Protein AF-A0AAN7MRK8-F1 (afdb_monomer)

Foldseek 3Di:
DPVVVVVVVVVVVVCVVVVHDADDDDDPVVVLQLAAFLVLLLVLCVVVVDDPVVSVVSSVQQWDDWDWDADPNDIDDTHTRRGGHDPLDPCSVVSSCSSCVVVCVVCVVPPYPDDPPPDDDD

Secondary structure (DSSP, 8-state):
-HHHHHHHHHHHHHHHHTT---------HHHHHHT-BHHHHHHHHHHTT--HHHHHHHHHHH---EE--EETTEEPPPEE--B-PPTT-SHHHHHHHHHHTTHHHHHTTS------------

pLDDT: mean 71.24, std 16.87, range [32.19, 92.19]

Organism: Mycteria americana (NCBI:txid33587)

Solvent-accessible surface area (backbone atoms only — not comparable to full-atom values): 7671 Å² total; per-residue (Å²): 126,70,62,65,57,47,55,49,52,55,51,52,51,52,42,50,74,72,70,44,85,78,67,85,85,85,71,62,58,76,61,54,40,50,62,40,41,50,67,63,43,52,52,50,44,46,74,73,67,54,52,73,66,59,52,50,51,53,49,61,70,57,49,93,49,66,46,63,57,72,56,98,88,44,72,53,70,81,38,77,50,64,41,27,52,66,83,91,44,86,58,36,63,58,54,47,50,63,58,53,63,62,53,53,82,78,32,79,89,50,84,59,77,83,71,84,78,85,77,77,90,124

Mean predicted aligned error: 13.08 Å

St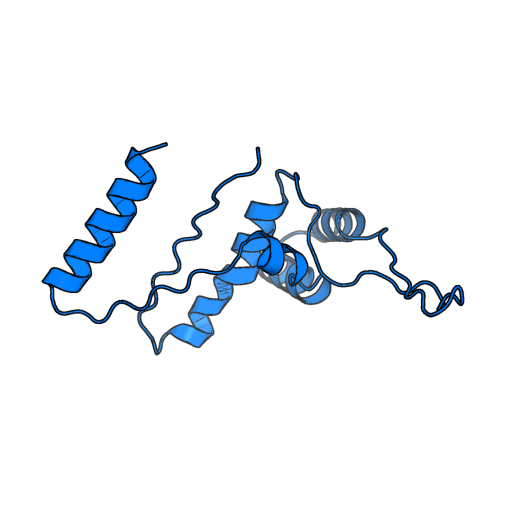ructure (mmCIF, N/CA/C/O backbone):
data_AF-A0AAN7MRK8-F1
#
_entry.id   AF-A0AAN7MRK8-F1
#
loop_
_atom_site.group_PDB
_atom_site.id
_atom_site.type_symbol
_atom_site.label_atom_id
_atom_site.label_alt_id
_atom_site.label_comp_id
_atom_site.label_asym_id
_atom_site.label_entity_id
_atom_site.label_seq_id
_atom_site.pdbx_PDB_ins_code
_atom_site.Cartn_x
_atom_site.Cartn_y
_atom_site.Cartn_z
_atom_site.occupancy
_atom_site.B_iso_or_equiv
_atom_site.auth_seq_id
_atom_site.auth_comp_id
_atom_site.auth_asym_id
_atom_site.auth_atom_id
_atom_site.pdbx_PDB_model_num
ATOM 1 N N . MET A 1 1 ? -18.374 17.668 0.811 1.00 40.44 1 MET A N 1
ATOM 2 C CA . MET A 1 1 ? -17.092 18.154 1.364 1.00 40.44 1 MET A CA 1
ATOM 3 C C . MET A 1 1 ? -17.186 18.590 2.830 1.00 40.44 1 MET A C 1
ATOM 5 O O . MET A 1 1 ? -16.339 18.136 3.575 1.00 40.44 1 MET A O 1
ATOM 9 N N . SER A 1 2 ? -18.179 19.366 3.301 1.00 43.22 2 SER A N 1
ATOM 10 C CA . SER A 1 2 ? -18.235 19.781 4.731 1.00 43.22 2 SER A CA 1
ATOM 11 C C . SER A 1 2 ? -18.902 18.792 5.704 1.00 43.22 2 SER A C 1
ATOM 13 O O . SER A 1 2 ? -18.690 18.877 6.909 1.00 43.22 2 SER A O 1
ATOM 15 N N . LEU A 1 3 ? -19.720 17.856 5.210 1.00 46.19 3 LEU A N 1
ATOM 16 C CA . LEU A 1 3 ? -20.524 16.981 6.076 1.00 46.19 3 LEU A CA 1
ATOM 17 C C . LEU A 1 3 ? -19.727 15.815 6.687 1.00 46.19 3 LEU A C 1
ATOM 19 O O . LEU A 1 3 ? -20.009 15.417 7.813 1.00 46.19 3 LEU A O 1
ATOM 23 N N . SER A 1 4 ? -18.725 15.276 5.983 1.00 51.53 4 SER A N 1
ATOM 24 C CA . SER A 1 4 ? -17.913 14.156 6.486 1.00 51.53 4 SER A CA 1
ATOM 25 C C . SER A 1 4 ? -16.973 14.594 7.608 1.00 51.53 4 SER A C 1
ATOM 27 O O . SER A 1 4 ? -16.895 13.915 8.630 1.00 51.53 4 SER A O 1
ATOM 29 N N . THR A 1 5 ? -16.334 15.757 7.460 1.00 52.06 5 THR A N 1
ATOM 30 C CA . THR A 1 5 ? -15.521 16.379 8.511 1.00 52.06 5 THR A CA 1
ATOM 31 C C . THR A 1 5 ? -16.381 16.759 9.709 1.00 52.06 5 THR A C 1
ATOM 33 O O . THR A 1 5 ? -16.033 16.368 10.817 1.00 52.06 5 THR A O 1
ATOM 36 N N . SER A 1 6 ? -17.542 17.399 9.504 1.00 58.00 6 SER A N 1
ATOM 37 C CA . SER A 1 6 ? -18.485 17.693 10.598 1.00 58.00 6 SER A CA 1
ATOM 38 C C . SER A 1 6 ? -18.862 16.431 11.370 1.00 58.00 6 SER A C 1
ATOM 40 O O . SER A 1 6 ? -18.723 16.410 12.582 1.00 58.00 6 SER A O 1
ATOM 42 N N . SER A 1 7 ? -19.225 15.341 10.681 1.00 64.69 7 SER A N 1
ATOM 43 C CA . SER A 1 7 ? -19.617 14.094 11.356 1.00 6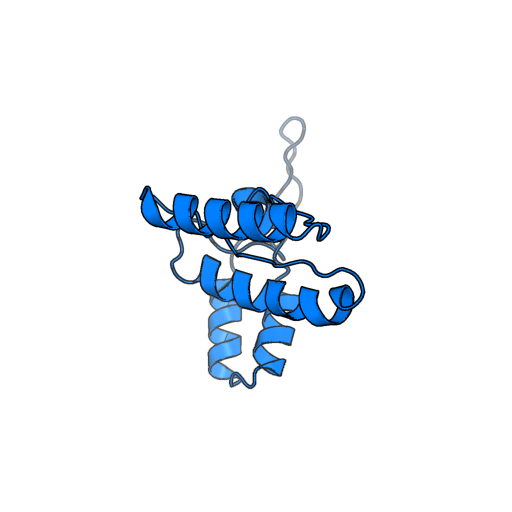4.69 7 SER A CA 1
ATOM 44 C C . SER A 1 7 ? -18.489 13.455 12.174 1.00 64.69 7 SER A C 1
ATOM 46 O O . SER A 1 7 ? -18.747 12.825 13.200 1.00 64.69 7 SER A O 1
ATOM 48 N N . PHE A 1 8 ? -17.237 13.614 11.729 1.00 67.06 8 PHE A N 1
ATOM 49 C CA . PHE A 1 8 ? -16.068 13.148 12.465 1.00 67.06 8 PHE A CA 1
ATOM 50 C C . PHE A 1 8 ? -15.854 13.992 13.723 1.00 67.06 8 PHE A C 1
ATOM 52 O O . PHE A 1 8 ? -15.745 13.430 14.811 1.00 67.06 8 PHE A O 1
ATOM 59 N N . TYR A 1 9 ? -15.874 15.323 13.591 1.00 68.06 9 TYR A N 1
ATOM 60 C CA . TYR A 1 9 ? -15.760 16.233 14.730 1.00 68.06 9 TYR A CA 1
ATOM 61 C C . TYR A 1 9 ? -16.902 16.035 15.727 1.00 68.06 9 TYR A C 1
ATOM 63 O O . TYR A 1 9 ? -16.627 15.880 16.907 1.00 68.06 9 TYR A O 1
ATOM 71 N N . ASP A 1 10 ? -18.148 15.902 15.270 1.00 74.31 10 ASP A N 1
ATOM 72 C CA . ASP A 1 10 ? -19.310 15.643 16.127 1.00 74.31 10 ASP A CA 1
ATOM 73 C C . ASP A 1 10 ? -19.144 14.346 16.936 1.00 74.31 10 ASP A C 1
ATOM 75 O O . ASP A 1 10 ? -19.526 14.265 18.105 1.00 74.31 10 ASP A O 1
ATOM 79 N N . LYS A 1 11 ? -18.547 13.313 16.330 1.00 67.88 11 LYS A N 1
ATOM 80 C CA . LYS A 1 11 ? -18.298 12.031 16.996 1.00 67.88 11 LYS A CA 1
ATOM 81 C C . LYS A 1 11 ? -17.152 12.114 18.005 1.00 67.88 11 LYS A C 1
ATOM 83 O O . LYS A 1 11 ? -17.278 11.559 19.093 1.00 67.88 11 LYS A O 1
ATOM 88 N N . VAL A 1 12 ? -16.070 12.818 17.668 1.00 68.62 12 VAL A N 1
ATOM 89 C CA . VAL A 1 12 ? -14.950 13.078 18.587 1.00 68.62 12 VAL A CA 1
ATOM 90 C C . VAL A 1 12 ? -15.418 13.929 19.768 1.00 68.62 12 VAL A C 1
ATOM 92 O O . VAL A 1 12 ? -15.178 13.552 20.911 1.00 68.62 12 VAL A O 1
ATOM 95 N N . THR A 1 13 ? -16.155 15.012 19.513 1.00 76.81 13 THR A N 1
ATOM 96 C CA . THR A 1 13 ? -16.720 15.891 20.544 1.00 76.81 13 THR A CA 1
ATOM 97 C C . THR A 1 13 ? -17.626 15.118 21.494 1.00 76.81 13 THR A C 1
ATOM 99 O O . THR A 1 13 ? -17.443 15.218 22.698 1.00 76.81 13 THR A O 1
ATOM 102 N N . ARG A 1 14 ? -18.507 14.244 20.987 1.00 76.00 14 ARG A N 1
ATOM 103 C CA . ARG A 1 14 ? -19.341 13.390 21.852 1.00 76.00 14 ARG A CA 1
ATOM 104 C C . ARG A 1 14 ? -18.537 12.458 22.759 1.00 76.00 14 ARG A C 1
ATOM 106 O O . ARG A 1 14 ? -18.925 12.251 23.902 1.00 76.00 14 ARG A O 1
ATOM 113 N N . LEU A 1 15 ? -17.446 11.872 22.267 1.00 71.56 15 LEU A N 1
ATOM 114 C CA . LEU A 1 15 ? -16.604 10.983 23.077 1.00 71.56 15 LEU A CA 1
ATOM 115 C C . LEU A 1 15 ? -15.833 11.756 24.158 1.00 71.56 15 LEU A C 1
ATOM 117 O O . LEU A 1 15 ? -15.707 11.268 25.281 1.00 71.56 15 LEU A O 1
ATOM 121 N N . VAL A 1 16 ? -15.382 12.970 23.835 1.00 74.06 16 VAL A N 1
ATOM 122 C CA . VAL A 1 16 ? -14.759 13.895 24.793 1.00 74.06 16 VAL A CA 1
ATOM 123 C C . VAL A 1 16 ? -15.771 14.356 25.848 1.00 74.06 16 VAL A C 1
ATOM 125 O O . VAL A 1 16 ? -15.451 14.345 27.035 1.00 74.06 16 VAL A O 1
ATOM 128 N N . ASP A 1 17 ? -17.001 14.685 25.443 1.00 79.81 17 ASP A N 1
ATOM 129 C CA . ASP A 1 17 ? -18.092 15.083 26.345 1.00 79.81 17 ASP A CA 1
ATOM 130 C C . ASP A 1 17 ? -18.496 13.949 27.305 1.00 79.81 17 ASP A C 1
ATOM 132 O O . ASP A 1 17 ? -18.885 14.197 28.446 1.00 79.81 17 ASP A O 1
ATOM 136 N N . GLU A 1 18 ? -18.359 12.690 26.878 1.00 81.38 18 GLU A N 1
ATOM 137 C CA . GLU A 1 18 ? -18.545 11.498 27.719 1.00 81.38 18 GLU A CA 1
ATOM 138 C C . GLU A 1 18 ? -17.362 11.233 28.679 1.00 81.38 18 GLU A C 1
ATOM 140 O O . GLU A 1 18 ? -17.377 10.247 29.419 1.00 81.38 18 GLU A O 1
ATOM 145 N N . GLY A 1 19 ? -16.332 12.088 28.682 1.00 71.94 19 GLY A N 1
ATOM 146 C CA . GLY A 1 19 ? -15.146 11.954 29.532 1.00 71.94 19 GLY A CA 1
ATOM 147 C C . GLY A 1 19 ? -14.217 10.806 29.129 1.00 71.94 19 GLY A C 1
ATOM 148 O O . GLY A 1 19 ? -13.375 10.389 29.927 1.00 71.94 19 GLY A O 1
ATOM 149 N N . LYS A 1 20 ? -14.365 10.265 27.913 1.00 69.62 20 LYS A N 1
ATOM 150 C CA . LYS A 1 20 ? -13.497 9.204 27.391 1.00 69.62 20 LYS A CA 1
ATOM 151 C C . LYS A 1 20 ? -12.242 9.822 26.783 1.00 69.62 20 LYS A C 1
ATOM 153 O O . LYS A 1 20 ? -12.313 10.820 26.069 1.00 69.62 20 LYS A O 1
ATOM 158 N N . ALA A 1 21 ? -11.089 9.212 27.047 1.00 62.38 21 ALA A N 1
ATOM 159 C CA . ALA A 1 21 ? -9.851 9.589 26.377 1.00 62.38 21 ALA A CA 1
ATOM 160 C C . ALA A 1 21 ? -9.961 9.248 24.883 1.00 62.38 21 ALA A C 1
ATOM 162 O O . ALA A 1 21 ? -10.307 8.121 24.529 1.00 62.38 21 ALA A O 1
ATOM 163 N N . VAL A 1 22 ? -9.694 10.232 24.025 1.00 59.06 22 VAL A N 1
ATOM 164 C CA . VAL A 1 22 ? -9.678 10.069 22.569 1.00 59.06 22 VAL A CA 1
ATOM 165 C C . VAL A 1 22 ? -8.292 10.443 22.071 1.00 59.06 22 VAL A C 1
ATOM 167 O O . VAL A 1 22 ? -7.918 11.613 22.114 1.00 59.06 22 VAL A O 1
ATOM 170 N N . ASP A 1 23 ? -7.558 9.459 21.564 1.00 53.09 23 ASP A N 1
ATOM 171 C CA . ASP A 1 23 ? -6.300 9.682 20.860 1.00 53.09 23 ASP A CA 1
ATOM 172 C C . ASP A 1 23 ? -6.564 9.718 19.352 1.00 53.09 23 ASP A C 1
ATOM 174 O O . ASP A 1 23 ? -7.082 8.766 18.765 1.00 53.09 23 ASP A O 1
ATOM 178 N N . VAL A 1 24 ? -6.224 10.841 18.715 1.00 57.62 24 VAL A N 1
ATOM 179 C CA . VAL A 1 24 ? -6.352 11.022 17.264 1.00 57.62 24 VAL A CA 1
ATOM 180 C C . VAL A 1 24 ? -4.962 11.004 16.647 1.00 57.62 24 VAL A C 1
ATOM 182 O O . VAL A 1 24 ? -4.161 11.911 16.868 1.00 57.62 24 VAL A O 1
ATOM 185 N N . VAL A 1 25 ? -4.678 9.988 15.833 1.00 56.53 25 VAL A N 1
ATOM 186 C CA . VAL A 1 25 ? -3.428 9.903 15.070 1.00 56.53 25 VAL A CA 1
ATOM 187 C C . VAL A 1 25 ? -3.671 10.435 13.661 1.00 56.53 25 VAL A C 1
ATOM 189 O O . VAL A 1 25 ? -4.341 9.794 12.853 1.00 56.53 25 VAL A O 1
ATOM 192 N N . TYR A 1 26 ? -3.117 11.610 13.355 1.00 55.34 26 TYR A N 1
ATOM 193 C CA . TYR A 1 26 ? -3.124 12.160 11.999 1.00 55.34 26 TYR A CA 1
ATOM 194 C C . TYR A 1 26 ? -1.855 11.714 11.266 1.00 55.34 26 TYR A C 1
ATOM 196 O O . TYR A 1 26 ? -0.769 12.247 11.500 1.00 55.34 26 TYR A O 1
ATOM 204 N N . LEU A 1 27 ? -1.975 10.707 10.400 1.00 60.28 27 LEU A N 1
ATOM 205 C CA . LEU A 1 27 ? -0.886 10.306 9.513 1.00 60.28 27 LEU A CA 1
ATOM 206 C C . LEU A 1 27 ? -0.945 11.150 8.242 1.00 60.28 27 LEU A C 1
ATOM 208 O O . LEU A 1 27 ? -1.988 11.258 7.602 1.00 60.28 27 LEU A O 1
ATOM 212 N N . ASP A 1 28 ? 0.191 11.729 7.862 1.00 65.12 28 ASP A N 1
ATOM 213 C CA . ASP A 1 28 ? 0.370 12.318 6.536 1.00 65.12 28 ASP A CA 1
ATOM 214 C C . ASP A 1 28 ? 0.213 11.198 5.495 1.00 65.12 28 ASP A C 1
ATOM 216 O O . ASP A 1 28 ? 1.125 10.391 5.294 1.00 65.12 28 ASP A O 1
ATOM 220 N N . PHE A 1 29 ? -0.977 11.104 4.892 1.00 62.50 29 PHE A N 1
ATOM 221 C CA . PHE A 1 29 ? -1.357 10.013 3.994 1.00 62.50 29 PHE A CA 1
ATOM 222 C C . PHE A 1 29 ? -0.373 9.842 2.843 1.00 62.50 29 PHE A C 1
ATOM 224 O O . PHE A 1 29 ? -0.052 8.708 2.497 1.00 62.50 29 PHE A O 1
ATOM 231 N N . SER A 1 30 ? 0.170 10.938 2.305 1.00 62.78 30 SER A N 1
ATOM 232 C CA . SER A 1 30 ? 1.159 10.878 1.224 1.00 62.78 30 SER A CA 1
ATOM 233 C C . SER A 1 30 ? 2.386 10.073 1.646 1.00 62.78 30 SER A C 1
ATOM 235 O O . SER A 1 30 ? 2.818 9.179 0.925 1.00 62.78 30 SER A O 1
ATOM 237 N N . LYS A 1 31 ? 2.887 10.313 2.863 1.00 67.75 31 LYS A N 1
ATOM 238 C CA . LYS A 1 31 ? 4.018 9.564 3.428 1.00 67.75 31 LYS A CA 1
ATOM 239 C C . LYS A 1 31 ? 3.626 8.160 3.876 1.00 67.75 31 LYS A C 1
ATOM 241 O O . LYS A 1 31 ? 4.432 7.241 3.774 1.00 67.75 31 LYS A O 1
ATOM 246 N N . ALA A 1 32 ? 2.403 7.976 4.365 1.00 70.31 32 ALA A N 1
ATOM 247 C CA . ALA A 1 32 ? 1.912 6.670 4.792 1.00 70.31 32 ALA A CA 1
ATOM 248 C C . ALA A 1 32 ? 1.765 5.704 3.605 1.00 70.31 32 ALA A C 1
ATOM 250 O O . ALA A 1 32 ? 2.115 4.529 3.720 1.00 70.31 32 ALA A O 1
ATOM 251 N N . PHE A 1 33 ? 1.326 6.204 2.445 1.00 72.75 33 PHE A N 1
ATOM 252 C CA . PHE A 1 33 ? 1.250 5.416 1.219 1.00 72.75 33 PHE A CA 1
ATOM 253 C C . PHE A 1 33 ? 2.620 4.944 0.743 1.00 72.75 33 PHE A C 1
ATOM 255 O O . PHE A 1 33 ? 2.686 3.820 0.254 1.00 72.75 33 PHE A O 1
ATOM 262 N N . ASP A 1 34 ? 3.686 5.731 0.933 1.00 77.00 34 ASP A N 1
ATOM 263 C CA . ASP A 1 34 ? 5.071 5.386 0.566 1.00 77.00 34 ASP A CA 1
ATOM 264 C C . ASP A 1 34 ? 5.689 4.302 1.477 1.00 77.00 34 ASP A C 1
ATOM 266 O O . ASP A 1 34 ? 6.625 3.595 1.085 1.00 77.00 34 ASP A O 1
ATOM 270 N N . MET A 1 35 ? 5.140 4.125 2.683 1.00 78.25 35 MET A N 1
ATOM 271 C CA . MET A 1 35 ? 5.625 3.175 3.692 1.00 78.25 35 MET A CA 1
ATOM 272 C C . MET A 1 35 ? 5.017 1.770 3.584 1.00 78.25 35 MET A C 1
ATOM 274 O O . MET A 1 35 ? 5.456 0.858 4.286 1.00 78.25 35 MET A O 1
ATOM 278 N N . VAL A 1 36 ? 4.031 1.555 2.708 1.00 83.19 36 VAL A N 1
ATOM 279 C CA . VAL A 1 36 ? 3.358 0.254 2.566 1.00 83.19 36 VAL A CA 1
ATOM 280 C C . VAL A 1 36 ? 4.327 -0.792 2.011 1.00 83.19 36 VAL A C 1
ATOM 282 O O . VAL A 1 36 ? 4.619 -0.792 0.819 1.00 83.19 36 VAL A O 1
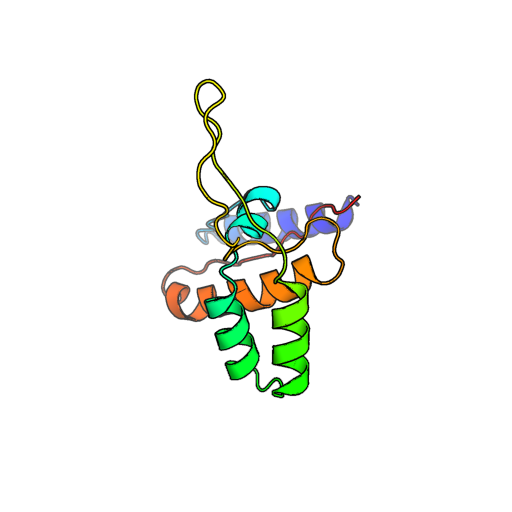ATOM 285 N N . SER A 1 37 ? 4.827 -1.697 2.852 1.00 86.19 37 SER A N 1
ATOM 286 C CA . SER A 1 37 ? 5.693 -2.799 2.408 1.00 86.19 37 SER A CA 1
ATOM 287 C C . SER A 1 37 ? 4.928 -3.772 1.509 1.00 86.19 37 SER A C 1
ATOM 289 O O . SER A 1 37 ? 3.865 -4.273 1.889 1.00 86.19 37 SER A O 1
ATOM 291 N N . HIS A 1 38 ? 5.478 -4.077 0.329 1.00 89.25 38 HIS A N 1
ATOM 292 C CA . HIS A 1 38 ? 4.817 -4.959 -0.638 1.00 89.25 38 HIS A CA 1
ATOM 293 C C . HIS A 1 38 ? 4.688 -6.394 -0.126 1.00 89.25 38 HIS A C 1
ATOM 295 O O . HIS A 1 38 ? 3.663 -7.027 -0.364 1.00 89.25 38 HIS A O 1
ATOM 301 N N . SER A 1 39 ? 5.688 -6.908 0.597 1.00 86.56 39 SER A N 1
ATOM 302 C CA . SER A 1 39 ? 5.644 -8.273 1.137 1.00 86.56 39 SER A CA 1
ATOM 303 C C . SER A 1 39 ? 4.549 -8.423 2.191 1.00 86.56 39 SER A C 1
ATOM 305 O O . SER A 1 39 ? 3.710 -9.310 2.075 1.00 86.56 39 SER A O 1
ATOM 307 N N . ILE A 1 40 ? 4.494 -7.494 3.150 1.00 86.44 40 ILE A N 1
ATOM 308 C CA . ILE A 1 40 ? 3.498 -7.488 4.232 1.00 86.44 40 ILE A CA 1
ATOM 309 C C . ILE A 1 40 ? 2.083 -7.329 3.664 1.00 86.44 40 ILE A C 1
ATOM 311 O O . ILE A 1 40 ? 1.150 -7.994 4.109 1.00 86.44 40 ILE A O 1
ATOM 315 N N . LEU A 1 41 ? 1.908 -6.463 2.660 1.00 86.75 41 LEU A N 1
ATOM 316 C CA . LEU A 1 41 ? 0.620 -6.290 1.992 1.00 86.75 41 LEU A CA 1
ATOM 317 C C . LEU A 1 41 ? 0.166 -7.581 1.292 1.00 86.75 41 LEU A C 1
ATOM 319 O O . LEU A 1 41 ? -0.988 -7.976 1.439 1.00 86.75 41 LEU A O 1
ATOM 323 N N . LEU A 1 42 ? 1.056 -8.259 0.562 1.00 89.06 42 LEU A N 1
ATOM 324 C CA . LEU A 1 42 ? 0.731 -9.519 -0.116 1.00 89.06 42 LEU A CA 1
ATOM 325 C C . LEU A 1 42 ? 0.420 -10.651 0.872 1.00 89.06 42 LEU A C 1
ATOM 327 O O . LEU A 1 42 ? -0.511 -11.417 0.632 1.00 89.06 42 LEU A O 1
ATOM 331 N N . GLU A 1 43 ? 1.146 -10.735 1.988 1.00 89.19 43 GLU A N 1
ATOM 332 C CA . GLU A 1 43 ? 0.866 -11.690 3.069 1.00 89.19 43 GLU A CA 1
ATOM 333 C C . GLU A 1 43 ? -0.519 -11.455 3.683 1.00 89.19 43 GLU A C 1
ATOM 335 O O . GLU A 1 43 ? -1.298 -12.396 3.832 1.00 89.19 43 GLU A O 1
ATOM 340 N N . LYS A 1 44 ? -0.872 -10.194 3.960 1.00 84.88 44 LYS A N 1
ATOM 341 C CA . LYS A 1 44 ? -2.204 -9.822 4.462 1.00 84.88 44 LYS A CA 1
ATOM 342 C C . LYS A 1 44 ? -3.309 -10.170 3.473 1.00 84.88 44 LYS A C 1
ATOM 344 O O . LYS A 1 44 ? -4.328 -10.733 3.859 1.00 84.88 44 LYS A O 1
ATOM 349 N N . LEU A 1 45 ? -3.114 -9.872 2.192 1.00 86.69 45 LEU A N 1
ATOM 350 C CA . LEU A 1 45 ? -4.079 -10.223 1.151 1.00 86.69 45 LEU A CA 1
ATOM 351 C C . LEU A 1 45 ? -4.273 -11.743 1.053 1.00 86.69 45 LEU A C 1
ATOM 353 O O . LEU A 1 45 ? -5.403 -12.210 0.923 1.00 86.69 45 LEU A O 1
ATOM 357 N N . ALA A 1 46 ? -3.197 -12.523 1.174 1.00 88.12 46 ALA A N 1
ATOM 358 C CA . ALA A 1 46 ? -3.291 -13.979 1.208 1.00 88.12 46 ALA A CA 1
ATOM 359 C C . ALA A 1 46 ? -4.059 -14.469 2.448 1.00 88.12 46 ALA A C 1
ATOM 361 O O . ALA A 1 46 ? -4.907 -15.352 2.330 1.00 88.12 46 ALA A O 1
ATOM 362 N N . ALA A 1 47 ? -3.827 -13.859 3.616 1.00 86.25 47 ALA A N 1
ATOM 363 C CA . ALA A 1 47 ? -4.554 -14.165 4.850 1.00 86.25 47 ALA A CA 1
ATOM 364 C C . ALA A 1 47 ? -6.058 -13.838 4.758 1.00 86.25 47 ALA A C 1
ATOM 366 O O . ALA A 1 47 ? -6.876 -14.541 5.346 1.00 86.25 47 ALA A O 1
ATOM 367 N N . HIS A 1 48 ? -6.439 -12.836 3.960 1.00 82.69 48 HIS A N 1
ATOM 368 C CA . HIS A 1 48 ? -7.838 -12.526 3.639 1.00 82.69 48 HIS A CA 1
ATOM 369 C C . HIS A 1 48 ? -8.472 -13.473 2.602 1.00 82.69 48 HIS A C 1
ATOM 371 O O . HIS A 1 48 ? -9.621 -13.270 2.210 1.00 82.69 48 HIS A O 1
ATOM 377 N N . GLY A 1 49 ? -7.759 -14.514 2.161 1.00 85.31 49 GLY A N 1
ATOM 378 C CA . GLY A 1 49 ? -8.295 -15.548 1.276 1.00 85.31 49 GLY A CA 1
ATOM 379 C C . GLY A 1 49 ? -8.279 -15.186 -0.208 1.00 85.31 49 GLY A C 1
ATOM 380 O O . GLY A 1 49 ? -8.989 -15.822 -0.98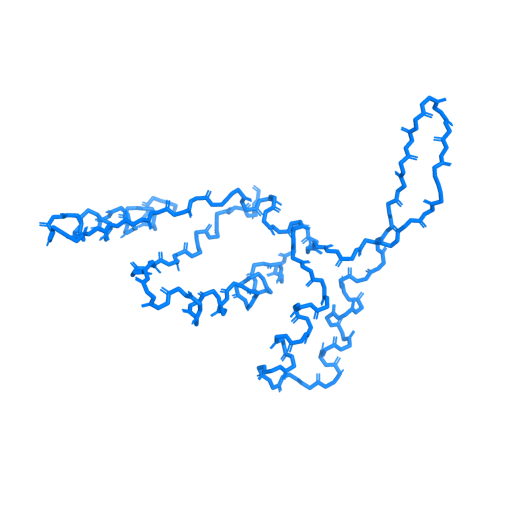8 1.00 85.31 49 GLY A O 1
ATOM 381 N N . LEU A 1 50 ? -7.491 -14.184 -0.620 1.00 87.25 50 LEU A N 1
ATOM 382 C CA . LEU A 1 50 ? -7.323 -13.882 -2.041 1.00 87.25 50 LEU A CA 1
ATOM 383 C C . LEU A 1 50 ? -6.590 -15.027 -2.750 1.00 87.25 50 LEU A C 1
ATOM 385 O O . LEU A 1 50 ? -5.604 -15.574 -2.253 1.00 87.25 50 LEU A O 1
ATOM 389 N N . ASP A 1 51 ? -7.060 -15.365 -3.948 1.00 92.19 51 ASP A N 1
ATOM 390 C CA . ASP A 1 51 ? -6.474 -16.422 -4.759 1.00 92.19 51 ASP A CA 1
ATOM 391 C C . ASP A 1 51 ? -5.101 -16.022 -5.338 1.00 92.19 51 ASP A C 1
ATOM 393 O O . ASP A 1 51 ? -4.744 -14.846 -5.469 1.00 92.19 51 ASP A O 1
ATOM 397 N N . GLY A 1 52 ? -4.320 -17.027 -5.740 1.00 90.62 52 GLY A N 1
ATOM 398 C CA . GLY A 1 52 ? -2.962 -16.825 -6.248 1.00 90.62 52 GLY A CA 1
ATOM 399 C C . GLY A 1 52 ? -2.870 -16.000 -7.539 1.00 90.62 52 GLY A C 1
ATOM 400 O O . GLY A 1 52 ? -1.833 -15.373 -7.775 1.00 90.62 52 GLY A O 1
ATOM 401 N N . CYS A 1 53 ? -3.914 -15.969 -8.375 1.00 91.56 53 CYS A N 1
ATOM 402 C CA . CYS A 1 53 ? -3.939 -15.137 -9.578 1.00 91.56 53 CYS A CA 1
ATOM 403 C C . CYS A 1 53 ? -4.119 -13.665 -9.204 1.00 91.56 53 CYS A C 1
ATOM 405 O O . CYS A 1 53 ? -3.360 -12.824 -9.691 1.00 91.56 53 CYS A O 1
ATOM 407 N N . THR A 1 54 ? -5.042 -13.361 -8.289 1.00 88.12 54 THR A N 1
ATOM 408 C CA . THR A 1 54 ? -5.256 -11.997 -7.788 1.00 88.12 54 THR A CA 1
ATOM 409 C C . THR A 1 54 ? -4.027 -11.478 -7.039 1.00 88.12 54 THR A C 1
ATOM 411 O O . THR A 1 54 ? -3.568 -10.368 -7.306 1.00 88.12 54 THR A O 1
ATOM 414 N N . LEU A 1 55 ? -3.403 -12.298 -6.186 1.00 90.31 55 LEU A N 1
ATOM 415 C CA . LEU A 1 55 ? -2.154 -11.932 -5.502 1.00 90.31 55 LEU A CA 1
ATOM 416 C C . LEU A 1 55 ? -1.016 -11.631 -6.482 1.00 90.31 55 LEU A C 1
ATOM 418 O O . LEU A 1 55 ? -0.271 -10.668 -6.303 1.00 90.31 55 LEU A O 1
ATOM 422 N N . ARG A 1 56 ? -0.887 -12.427 -7.549 1.00 91.75 56 ARG A N 1
ATOM 423 C CA . ARG A 1 56 ? 0.115 -12.191 -8.596 1.00 91.75 56 ARG A CA 1
ATOM 424 C C . ARG A 1 56 ? -0.156 -10.905 -9.364 1.00 91.75 56 ARG A C 1
ATOM 426 O O . ARG A 1 56 ? 0.787 -10.189 -9.686 1.00 91.75 56 ARG A O 1
ATOM 433 N N . TRP A 1 57 ? -1.422 -10.612 -9.644 1.00 91.12 57 TRP A N 1
ATOM 434 C CA . TRP A 1 57 ? -1.819 -9.372 -10.299 1.00 91.12 57 TRP A CA 1
ATOM 435 C C . TRP A 1 57 ? -1.466 -8.151 -9.441 1.00 91.12 57 TRP A C 1
ATOM 437 O O . TRP A 1 57 ? -0.815 -7.235 -9.940 1.00 91.12 57 TRP A O 1
ATOM 447 N N . VAL A 1 58 ? -1.783 -8.180 -8.140 1.00 88.25 58 VAL A N 1
ATOM 448 C CA . VAL A 1 58 ? -1.412 -7.109 -7.197 1.00 88.25 58 VAL A CA 1
ATOM 449 C C . VAL A 1 58 ? 0.104 -6.976 -7.086 1.00 88.25 58 VAL A C 1
ATOM 451 O O . VAL A 1 58 ? 0.620 -5.864 -7.138 1.00 88.25 58 VAL A O 1
ATOM 454 N N . LYS A 1 59 ? 0.838 -8.094 -6.997 1.00 89.56 59 LYS A N 1
ATOM 455 C CA . LYS A 1 59 ? 2.305 -8.075 -6.983 1.00 89.56 59 LYS A CA 1
ATOM 456 C C . LYS A 1 59 ? 2.853 -7.367 -8.220 1.00 89.56 59 LYS A C 1
ATOM 458 O O . LYS A 1 59 ? 3.630 -6.437 -8.073 1.00 89.56 59 LYS A O 1
ATOM 463 N N . ASN A 1 60 ? 2.406 -7.757 -9.413 1.00 88.06 60 ASN A N 1
ATOM 464 C CA . ASN A 1 60 ? 2.843 -7.142 -10.668 1.00 88.06 60 ASN A CA 1
ATOM 465 C C . ASN A 1 60 ? 2.472 -5.655 -10.761 1.00 88.06 60 ASN A C 1
ATOM 467 O O . ASN A 1 60 ? 3.185 -4.894 -11.403 1.00 88.06 60 ASN A O 1
ATOM 471 N N . TRP A 1 61 ? 1.361 -5.248 -10.145 1.00 87.06 61 TRP A N 1
ATOM 472 C CA . TRP A 1 61 ? 0.932 -3.852 -10.091 1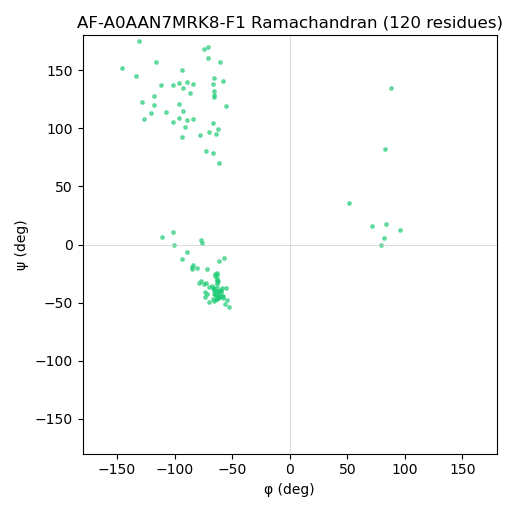.00 87.06 61 TRP A CA 1
ATOM 473 C C . TRP A 1 61 ? 1.793 -2.992 -9.149 1.00 87.06 61 TRP A C 1
ATOM 475 O O . TRP A 1 61 ? 1.997 -1.808 -9.412 1.00 87.06 61 TRP A O 1
ATOM 485 N N . LEU A 1 62 ? 2.303 -3.574 -8.059 1.00 84.31 62 LEU A N 1
ATOM 486 C CA . LEU A 1 62 ? 3.210 -2.907 -7.116 1.00 84.31 62 LEU A CA 1
ATOM 487 C C . LEU A 1 62 ? 4.653 -2.811 -7.643 1.00 84.31 62 LEU A C 1
ATOM 489 O O . LEU A 1 62 ? 5.364 -1.853 -7.309 1.00 84.31 62 LEU A O 1
ATOM 493 N N . ASP A 1 63 ? 5.056 -3.803 -8.442 1.00 80.19 63 ASP A N 1
ATOM 494 C CA . ASP A 1 63 ? 6.402 -3.982 -8.987 1.00 80.19 63 ASP A CA 1
ATOM 495 C C . ASP A 1 63 ? 6.729 -2.997 -10.131 1.00 80.19 63 ASP A C 1
ATOM 497 O O . ASP A 1 63 ? 5.863 -2.308 -10.670 1.00 80.19 63 ASP A O 1
ATOM 501 N N . GLY A 1 64 ? 8.003 -2.927 -10.528 1.00 75.00 64 GLY A N 1
ATOM 502 C CA . GLY A 1 64 ? 8.430 -2.157 -11.711 1.00 75.00 64 GLY A CA 1
ATOM 503 C C . GLY A 1 64 ? 8.942 -0.738 -11.439 1.00 75.00 64 GLY A C 1
ATOM 504 O O . GLY A 1 64 ? 9.145 0.037 -12.375 1.00 75.00 64 GLY A O 1
ATOM 505 N N . ARG A 1 65 ? 9.210 -0.396 -10.174 1.00 75.19 65 ARG A N 1
ATOM 506 C CA . ARG A 1 65 ? 9.894 0.847 -9.785 1.00 75.19 65 ARG A CA 1
ATOM 507 C C . ARG A 1 65 ? 11.270 0.529 -9.208 1.00 75.19 65 ARG A C 1
ATOM 509 O O . ARG A 1 65 ? 11.422 -0.390 -8.408 1.00 75.19 65 ARG A O 1
ATOM 516 N N . ALA A 1 66 ? 12.272 1.305 -9.600 1.00 80.56 66 ALA A N 1
ATOM 517 C CA . ALA A 1 66 ? 13.614 1.241 -9.040 1.00 80.56 66 ALA A CA 1
ATOM 518 C C . ALA A 1 66 ? 14.104 2.656 -8.734 1.00 80.56 66 ALA A C 1
ATOM 520 O O . ALA A 1 66 ? 13.811 3.601 -9.466 1.00 80.56 66 ALA A O 1
ATOM 521 N N . GLN A 1 67 ? 14.864 2.791 -7.657 1.00 82.81 67 GLN A N 1
ATOM 522 C CA . GLN A 1 67 ? 15.474 4.038 -7.217 1.00 82.81 67 GLN A CA 1
ATOM 523 C C . GLN A 1 67 ? 16.997 3.937 -7.275 1.00 82.81 67 GLN A C 1
ATOM 525 O O . GLN A 1 67 ? 17.565 2.849 -7.237 1.00 82.81 67 GLN A O 1
ATOM 530 N N . ARG A 1 68 ? 17.676 5.077 -7.359 1.00 86.19 68 ARG A N 1
ATOM 531 C CA . ARG A 1 68 ? 19.132 5.177 -7.212 1.00 86.19 68 ARG A CA 1
ATOM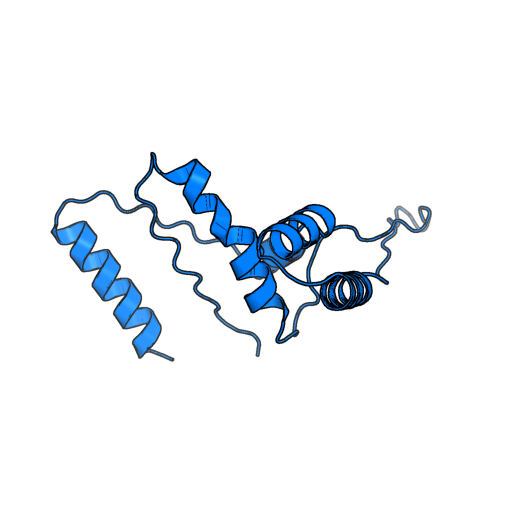 532 C C . ARG A 1 68 ? 19.468 6.500 -6.546 1.00 86.19 68 ARG A C 1
ATOM 534 O O . ARG A 1 68 ? 18.739 7.475 -6.716 1.00 86.19 68 ARG A O 1
ATOM 541 N N . VAL A 1 69 ? 20.578 6.543 -5.826 1.00 84.44 69 VAL A N 1
ATOM 542 C CA . VAL A 1 69 ? 21.058 7.759 -5.171 1.00 84.44 69 VAL A CA 1
ATOM 543 C C . VAL A 1 69 ? 22.097 8.428 -6.065 1.00 84.44 69 VAL A C 1
ATOM 545 O O . VAL A 1 69 ? 22.924 7.750 -6.680 1.00 84.44 69 VAL A O 1
ATOM 548 N N . VAL A 1 70 ? 22.043 9.759 -6.149 1.00 88.81 70 VAL A N 1
ATOM 549 C CA . VAL A 1 70 ? 23.027 10.574 -6.869 1.00 88.81 70 VAL A CA 1
ATOM 550 C C . VAL A 1 70 ? 23.716 11.498 -5.877 1.00 88.81 70 VAL A C 1
ATOM 552 O O . VAL A 1 70 ? 23.058 12.317 -5.243 1.00 88.81 70 VAL A O 1
ATOM 555 N N . VAL A 1 71 ? 25.037 11.379 -5.754 1.00 88.06 71 VAL A N 1
ATOM 556 C CA . VAL A 1 71 ? 25.858 12.259 -4.909 1.00 88.06 71 VAL A CA 1
ATOM 557 C C . VAL A 1 71 ? 27.000 12.795 -5.756 1.00 88.06 71 VAL A C 1
ATOM 559 O O . VAL A 1 71 ? 27.757 12.021 -6.334 1.00 88.06 71 VAL A O 1
ATOM 562 N N . ASN A 1 72 ? 27.119 14.121 -5.855 1.00 86.81 72 ASN A N 1
ATOM 563 C CA . ASN A 1 72 ? 28.173 14.792 -6.630 1.00 86.81 72 ASN A CA 1
ATOM 564 C C . ASN A 1 72 ? 28.294 14.291 -8.087 1.00 86.81 72 ASN A C 1
ATOM 566 O O . ASN A 1 72 ? 29.391 14.176 -8.624 1.00 86.81 72 ASN A O 1
ATOM 570 N N . GLY A 1 73 ? 27.166 13.950 -8.722 1.00 86.25 73 GLY A N 1
ATOM 571 C CA . GLY A 1 73 ? 27.129 13.434 -10.097 1.00 86.25 73 GLY A CA 1
ATOM 572 C C . GLY A 1 73 ? 27.494 11.951 -10.249 1.00 86.25 73 GLY A C 1
ATOM 573 O O . GLY A 1 73 ? 27.436 11.429 -11.360 1.00 86.25 73 GLY A O 1
ATOM 574 N N . VAL A 1 74 ? 27.820 11.257 -9.154 1.00 85.25 74 VAL A N 1
ATOM 575 C CA . VAL A 1 74 ? 28.052 9.808 -9.128 1.00 85.25 74 VAL A CA 1
ATOM 576 C C . VAL A 1 74 ? 26.750 9.090 -8.782 1.00 85.25 74 VAL A C 1
ATOM 578 O O . VAL A 1 74 ? 26.041 9.481 -7.855 1.00 85.25 74 VAL A O 1
ATOM 581 N N . TYR A 1 75 ? 26.444 8.033 -9.531 1.00 90.62 75 TYR A N 1
ATOM 582 C CA . TYR A 1 75 ? 25.220 7.245 -9.399 1.00 90.62 75 TYR A CA 1
ATOM 583 C C . TYR A 1 75 ? 25.487 5.945 -8.632 1.00 90.62 75 TYR A C 1
ATOM 585 O O . TYR A 1 75 ? 26.459 5.248 -8.926 1.00 90.62 75 TYR A O 1
ATOM 593 N N . SER A 1 76 ? 24.597 5.573 -7.708 1.00 89.94 76 SER A N 1
ATOM 594 C CA . SER A 1 76 ? 24.529 4.197 -7.199 1.00 89.94 76 SER A CA 1
ATOM 595 C C . SER A 1 76 ? 23.969 3.240 -8.260 1.00 89.94 76 SER A C 1
ATOM 597 O O . SER A 1 76 ? 23.402 3.664 -9.274 1.00 89.94 76 SER A O 1
ATOM 599 N N . SER A 1 77 ? 24.056 1.933 -7.999 1.00 88.25 77 SER A N 1
ATOM 600 C CA . SER A 1 77 ? 23.251 0.949 -8.725 1.00 88.25 77 SER A CA 1
ATOM 601 C C . SER A 1 77 ? 21.755 1.212 -8.523 1.00 88.25 77 SER A C 1
ATOM 603 O O . SER A 1 77 ? 21.336 1.848 -7.548 1.00 88.25 77 SER A O 1
ATOM 605 N N . TRP A 1 78 ? 20.950 0.723 -9.466 1.00 85.06 78 TRP A N 1
ATOM 606 C CA . TRP A 1 78 ? 19.501 0.680 -9.319 1.00 85.06 78 TRP A CA 1
ATOM 607 C C . TRP A 1 78 ? 19.121 -0.287 -8.199 1.00 85.06 78 TRP A C 1
ATOM 609 O O . TRP A 1 78 ? 19.600 -1.420 -8.159 1.00 85.06 78 TRP A O 1
ATOM 619 N N . TRP A 1 79 ? 18.243 0.166 -7.314 1.00 81.25 79 TRP A N 1
ATOM 620 C CA . TRP A 1 79 ? 17.697 -0.598 -6.207 1.00 81.25 79 TRP A CA 1
ATOM 621 C C . TRP A 1 79 ? 16.179 -0.730 -6.374 1.00 81.25 79 TRP A C 1
ATOM 623 O O . TRP A 1 79 ? 15.514 0.293 -6.562 1.00 81.25 79 TRP A O 1
ATOM 633 N N . PRO A 1 80 ? 15.605 -1.944 -6.321 1.00 78.12 80 PRO A N 1
ATOM 634 C CA . PRO A 1 80 ? 14.162 -2.136 -6.434 1.00 78.12 80 PRO A CA 1
ATOM 635 C C . PRO A 1 80 ? 13.402 -1.368 -5.352 1.00 78.12 80 PRO A C 1
ATOM 637 O O . PRO A 1 80 ? 13.818 -1.313 -4.195 1.00 78.12 80 PRO A O 1
ATOM 640 N N . PHE A 1 81 ? 12.274 -0.780 -5.720 1.00 78.62 81 PHE A N 1
ATOM 641 C CA . PHE A 1 81 ? 11.395 -0.095 -4.786 1.00 78.62 81 PHE A CA 1
ATOM 642 C C . PHE A 1 81 ? 10.467 -1.125 -4.127 1.00 78.62 81 PHE A C 1
ATOM 644 O O . PHE A 1 81 ? 9.594 -1.679 -4.7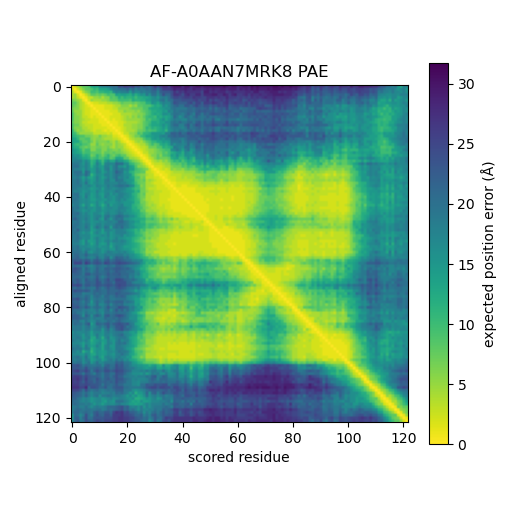86 1.00 78.62 81 PHE A O 1
ATOM 651 N N . THR A 1 82 ? 10.693 -1.426 -2.846 1.00 79.88 82 THR A N 1
ATOM 652 C CA . THR A 1 82 ? 10.030 -2.539 -2.130 1.00 79.88 82 THR A CA 1
ATOM 653 C C . THR A 1 82 ? 8.868 -2.110 -1.230 1.00 79.88 82 THR A C 1
ATOM 655 O O . THR A 1 82 ? 8.268 -2.942 -0.544 1.00 79.88 82 THR A O 1
ATOM 658 N N . SER A 1 83 ? 8.573 -0.815 -1.178 1.00 82.62 83 SER A N 1
ATOM 659 C CA . SER A 1 83 ? 7.458 -0.247 -0.425 1.00 82.62 83 SER A CA 1
ATOM 660 C C . SER A 1 83 ? 6.663 0.698 -1.313 1.00 82.62 83 SER A C 1
ATOM 662 O O . SER A 1 83 ? 7.019 0.919 -2.462 1.00 82.62 83 SER A O 1
ATOM 664 N N . GLY A 1 84 ? 5.558 1.236 -0.821 1.00 80.94 84 GLY A N 1
ATOM 665 C CA . GLY A 1 84 ? 4.829 2.289 -1.501 1.00 80.94 84 GLY A CA 1
ATOM 666 C C . GLY A 1 84 ? 3.782 1.803 -2.498 1.00 80.94 84 GLY A C 1
ATOM 667 O O . GLY A 1 84 ? 4.061 0.967 -3.362 1.00 80.94 84 GLY A O 1
ATOM 668 N N . VAL A 1 85 ? 2.588 2.387 -2.463 1.00 81.00 85 VAL A N 1
ATOM 669 C CA . VAL A 1 85 ? 1.589 2.220 -3.534 1.00 81.00 85 VAL A CA 1
ATOM 670 C C . VAL A 1 85 ? 1.700 3.357 -4.563 1.00 81.00 85 VAL A C 1
ATOM 672 O O . VAL A 1 85 ? 2.133 4.455 -4.223 1.00 81.00 85 VAL A O 1
ATOM 675 N N . PRO A 1 86 ? 1.367 3.136 -5.845 1.00 76.88 86 PRO A N 1
ATOM 676 C CA . PRO A 1 86 ? 1.262 4.211 -6.830 1.00 76.88 86 PRO A CA 1
ATOM 677 C C . PRO A 1 86 ? 0.282 5.315 -6.390 1.00 76.88 86 PRO A C 1
ATOM 679 O O . PRO A 1 86 ? -0.911 5.057 -6.202 1.00 76.88 86 PRO A O 1
ATOM 682 N N . GLN A 1 87 ? 0.780 6.547 -6.246 1.00 70.19 87 GLN A N 1
ATOM 683 C CA . GLN A 1 87 ? -0.051 7.730 -5.996 1.00 70.19 87 GLN A CA 1
ATOM 684 C C . GLN A 1 87 ? -0.953 8.017 -7.210 1.00 70.19 87 GLN A C 1
ATOM 686 O O . GLN A 1 87 ? -0.561 7.798 -8.354 1.00 70.19 87 GLN A O 1
ATOM 691 N N . GLY A 1 88 ? -2.180 8.473 -6.960 1.00 68.88 88 GLY A N 1
ATOM 692 C CA . GLY A 1 88 ? -3.202 8.712 -7.986 1.00 68.88 88 GLY A CA 1
ATOM 693 C C . GLY A 1 88 ? -3.963 7.453 -8.403 1.00 68.88 88 GLY A C 1
ATOM 694 O O . GLY A 1 88 ? -4.773 7.495 -9.326 1.00 68.88 88 GLY A O 1
ATOM 695 N N . SER A 1 89 ? -3.712 6.319 -7.742 1.00 74.81 89 SER A N 1
ATOM 696 C CA . SER A 1 89 ? -4.412 5.073 -8.033 1.00 74.81 89 SER A CA 1
ATOM 697 C C . SER A 1 89 ? -5.688 4.910 -7.210 1.00 74.81 89 SER A C 1
ATOM 699 O O . SER A 1 89 ? -5.717 5.150 -6.006 1.00 74.81 89 SER A O 1
ATOM 701 N N . VAL A 1 90 ? -6.736 4.393 -7.855 1.00 78.38 90 VAL A N 1
ATOM 702 C CA . VAL A 1 90 ? -8.002 4.026 -7.193 1.00 78.38 90 VAL A CA 1
ATOM 703 C C . VAL A 1 90 ? -7.802 2.876 -6.192 1.00 78.38 90 VAL A C 1
ATOM 705 O O . VAL A 1 90 ? -8.525 2.768 -5.206 1.00 78.38 90 VAL A O 1
ATOM 708 N N . LEU A 1 91 ? -6.796 2.024 -6.422 1.00 79.69 91 LEU A N 1
ATOM 709 C CA . LEU A 1 91 ? -6.499 0.858 -5.584 1.00 79.69 91 LEU A CA 1
ATOM 710 C C . LEU A 1 91 ? -5.629 1.176 -4.368 1.00 79.69 91 LEU A C 1
ATOM 712 O O . LEU A 1 91 ? -5.667 0.418 -3.400 1.00 79.69 91 LEU A O 1
ATOM 716 N N . GLY A 1 92 ? -4.883 2.284 -4.386 1.00 81.56 92 GLY A N 1
ATOM 717 C CA . GLY A 1 92 ? -4.032 2.708 -3.275 1.00 81.56 92 GLY A CA 1
ATOM 718 C C . GLY A 1 92 ? -4.784 2.768 -1.940 1.00 81.56 92 GLY A C 1
ATOM 719 O O . GLY A 1 92 ? -4.375 2.077 -1.007 1.00 81.56 92 GLY A O 1
ATOM 720 N N . PRO A 1 93 ? -5.916 3.496 -1.842 1.00 79.88 93 PRO A N 1
ATOM 721 C CA . PRO A 1 93 ? -6.711 3.572 -0.613 1.00 79.88 93 PRO A CA 1
ATOM 722 C C . PRO A 1 93 ? -7.248 2.219 -0.129 1.00 79.88 93 PRO A C 1
ATOM 724 O O . PRO A 1 93 ? -7.235 1.942 1.067 1.00 79.88 93 PRO A O 1
ATOM 727 N N . VAL A 1 94 ? -7.687 1.350 -1.046 1.00 81.19 94 VAL A N 1
ATOM 728 C CA . VAL A 1 94 ? -8.227 0.022 -0.700 1.00 81.19 94 VAL A CA 1
ATOM 729 C C . VAL A 1 94 ? -7.134 -0.872 -0.114 1.00 81.19 94 VAL A C 1
ATOM 731 O O . VAL A 1 94 ? -7.329 -1.489 0.931 1.00 81.19 94 VAL A O 1
ATOM 734 N N . LEU A 1 95 ? -5.964 -0.908 -0.755 1.00 81.44 95 LEU A N 1
ATOM 735 C CA . LEU A 1 95 ? -4.818 -1.689 -0.288 1.00 81.44 95 LEU A CA 1
ATOM 736 C C . LEU A 1 95 ? -4.245 -1.140 1.020 1.00 81.44 95 LEU A C 1
ATOM 738 O O . LEU A 1 95 ? -3.845 -1.916 1.885 1.00 81.44 95 LEU A O 1
ATOM 742 N N . PHE A 1 96 ? -4.2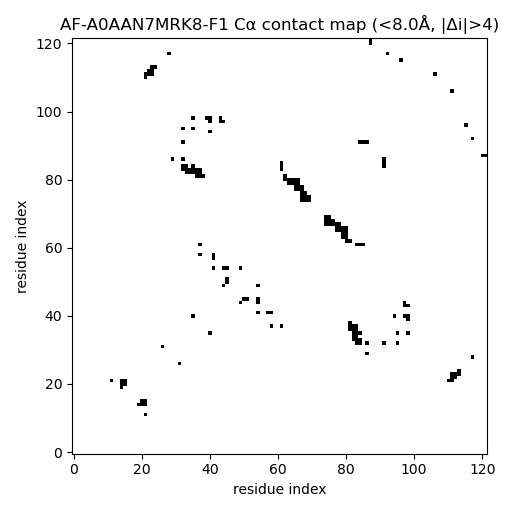50 0.181 1.195 1.00 80.69 96 PHE A N 1
ATOM 743 C CA . PHE A 1 96 ? -3.843 0.816 2.442 1.00 80.69 96 PHE A CA 1
ATOM 744 C C . PHE A 1 96 ? -4.784 0.471 3.597 1.00 80.69 96 PHE A C 1
ATOM 746 O O . PHE A 1 96 ? -4.299 0.118 4.667 1.00 80.69 96 PHE A O 1
ATOM 753 N N . ASN A 1 97 ? -6.104 0.466 3.376 1.00 76.88 97 ASN A N 1
ATOM 754 C CA . ASN A 1 97 ? -7.066 0.018 4.387 1.00 76.88 97 ASN A CA 1
ATOM 755 C C . ASN A 1 97 ? -6.787 -1.428 4.826 1.00 76.88 97 ASN A C 1
ATOM 757 O O . ASN A 1 97 ? -6.703 -1.709 6.015 1.00 76.88 97 ASN A O 1
ATOM 761 N N . ILE A 1 98 ? -6.541 -2.341 3.883 1.00 79.06 98 ILE A N 1
ATOM 762 C CA . ILE A 1 98 ? -6.177 -3.733 4.203 1.00 79.06 98 ILE A CA 1
ATOM 763 C C . ILE A 1 98 ? -4.840 -3.799 4.965 1.00 79.06 98 ILE A C 1
ATOM 765 O O . ILE A 1 98 ? -4.680 -4.588 5.898 1.00 79.06 98 ILE A O 1
ATOM 769 N N . PHE A 1 99 ? -3.879 -2.945 4.607 1.00 80.88 99 PHE A N 1
ATOM 770 C CA . PHE A 1 99 ? -2.600 -2.848 5.305 1.00 80.88 99 PHE A CA 1
ATOM 771 C C . PHE A 1 99 ? -2.778 -2.424 6.773 1.00 80.88 99 PHE A C 1
ATOM 773 O O . PHE A 1 99 ? -2.220 -3.084 7.654 1.00 80.88 99 PHE A O 1
ATOM 780 N N . ILE A 1 100 ? -3.593 -1.401 7.053 1.00 75.94 100 ILE A N 1
ATOM 781 C CA . ILE A 1 100 ? -3.814 -0.888 8.416 1.00 75.94 100 ILE A CA 1
ATOM 782 C C . ILE A 1 100 ? -4.816 -1.707 9.240 1.00 75.94 100 ILE A C 1
ATOM 784 O O . ILE A 1 100 ? -4.750 -1.644 10.458 1.00 75.94 100 ILE A O 1
ATOM 788 N N . ASN A 1 101 ? -5.691 -2.514 8.632 1.00 69.44 101 ASN A N 1
ATOM 789 C CA . ASN A 1 101 ? -6.764 -3.224 9.347 1.00 69.44 101 ASN A CA 1
ATOM 790 C C . ASN A 1 101 ? -6.304 -4.224 10.439 1.00 69.44 101 ASN A C 1
ATOM 792 O O . ASN A 1 101 ? -7.129 -4.595 11.259 1.00 69.44 101 ASN A O 1
ATOM 796 N N . ASN A 1 102 ? -5.021 -4.626 10.520 1.00 56.16 1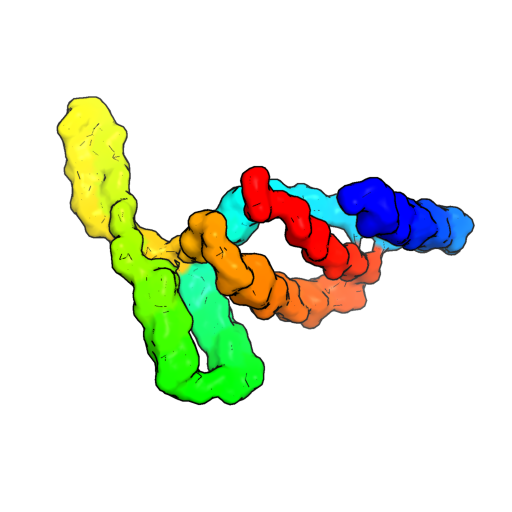02 ASN A N 1
ATOM 797 C CA . ASN A 1 102 ? -4.504 -5.396 11.685 1.00 56.16 102 ASN A CA 1
ATOM 798 C C . ASN A 1 102 ? -3.710 -4.545 12.689 1.00 56.16 102 ASN A C 1
ATOM 800 O O . ASN A 1 102 ? -3.049 -5.103 13.559 1.00 56.16 102 ASN A O 1
ATOM 804 N N . LEU A 1 103 ? -3.721 -3.212 12.584 1.00 52.38 103 LEU A N 1
ATOM 805 C CA . LEU A 1 103 ? -3.327 -2.390 13.731 1.00 52.38 103 LEU A CA 1
ATOM 806 C C . LEU A 1 103 ? -4.300 -2.610 14.899 1.00 52.38 103 LEU A C 1
ATOM 808 O O . LEU A 1 103 ? -3.871 -2.484 16.036 1.00 52.38 103 LEU A O 1
ATOM 812 N N . ASP A 1 104 ? -5.543 -3.035 14.647 1.00 47.78 104 ASP A N 1
ATOM 813 C CA . ASP A 1 104 ? -6.518 -3.329 15.703 1.00 47.78 104 ASP A CA 1
ATOM 814 C C . ASP A 1 104 ? -6.077 -4.466 16.645 1.00 47.78 104 ASP A C 1
ATOM 816 O O . ASP A 1 104 ? -6.126 -4.281 17.856 1.00 47.78 104 ASP A O 1
ATOM 820 N N . GLU A 1 105 ? -5.536 -5.587 16.145 1.00 47.94 105 GLU A N 1
ATOM 821 C CA . GLU A 1 105 ? -5.141 -6.723 17.011 1.00 47.94 105 GLU A CA 1
ATOM 822 C C . GLU A 1 105 ? -3.988 -6.386 17.982 1.00 47.94 105 GLU A C 1
ATOM 824 O O . GLU A 1 105 ? -3.861 -6.996 19.041 1.00 47.94 105 GLU A O 1
ATOM 829 N N . GLY A 1 106 ? -3.142 -5.404 17.650 1.00 42.47 106 GLY A N 1
ATOM 830 C CA . GLY A 1 106 ? -2.069 -4.919 18.531 1.00 42.47 106 GLY A CA 1
ATOM 831 C C . GLY A 1 106 ? -2.457 -3.718 19.400 1.00 42.47 106 GLY A C 1
ATOM 832 O O . GLY A 1 106 ? -1.711 -3.358 20.312 1.00 42.47 106 GLY A O 1
ATOM 833 N N . ILE A 1 107 ? -3.597 -3.084 19.110 1.00 45.09 107 ILE A N 1
ATOM 834 C CA . ILE A 1 107 ? -4.067 -1.842 19.737 1.00 45.09 107 ILE A CA 1
ATOM 835 C C . ILE A 1 107 ? -5.302 -2.093 20.619 1.00 45.09 107 ILE A C 1
ATOM 837 O O . ILE A 1 107 ? -5.807 -1.163 21.230 1.00 45.09 107 ILE A O 1
ATOM 841 N N . GLU A 1 108 ? -5.730 -3.340 20.845 1.00 43.00 108 GLU A N 1
ATOM 842 C CA . GLU A 1 108 ? -6.829 -3.644 21.786 1.00 43.00 108 GLU A CA 1
ATOM 843 C C . GLU A 1 108 ? -6.599 -3.139 23.235 1.00 43.00 108 GLU A C 1
ATOM 845 O O . GLU A 1 108 ? -7.537 -3.078 24.028 1.00 43.00 108 GLU A O 1
ATOM 850 N N . CYS A 1 109 ? -5.385 -2.698 23.592 1.00 43.34 109 CYS A N 1
ATOM 851 C CA . CYS A 1 109 ? -5.112 -1.998 24.855 1.00 43.34 109 CYS A CA 1
ATOM 852 C C . CYS A 1 109 ? -5.389 -0.479 24.837 1.00 43.34 109 CYS A C 1
ATOM 854 O O . CYS A 1 109 ? -5.487 0.124 25.904 1.00 43.34 109 CYS A O 1
ATOM 856 N N . LEU A 1 110 ? -5.500 0.161 23.673 1.00 39.56 110 LEU A N 1
ATOM 857 C CA . LEU A 1 110 ? -5.717 1.601 23.535 1.00 39.56 110 LEU A CA 1
ATOM 858 C C . LEU A 1 110 ? -6.943 1.788 22.643 1.00 39.56 110 LEU A C 1
ATOM 860 O O . LEU A 1 110 ? -6.859 1.518 21.455 1.00 39.56 110 LEU A O 1
ATOM 864 N N . GLY A 1 111 ? -8.085 2.211 23.195 1.00 38.69 111 GLY A N 1
ATOM 865 C CA . GLY A 1 111 ? -9.357 2.386 22.473 1.00 38.69 111 GLY A CA 1
ATOM 866 C C . GLY A 1 111 ? -9.289 3.422 21.341 1.00 38.69 111 GLY A C 1
ATOM 867 O O . GLY A 1 111 ? -9.864 4.503 21.439 1.00 38.69 111 GLY A O 1
ATOM 868 N N . SER A 1 112 ? -8.577 3.088 20.271 1.00 43.94 112 SER A N 1
ATOM 869 C CA . SER A 1 112 ? -8.156 3.983 19.202 1.00 43.94 112 SER A CA 1
ATOM 870 C C . SER A 1 112 ? -9.087 3.775 18.023 1.00 43.94 112 SER A C 1
ATOM 872 O O . SER A 1 112 ? -9.006 2.776 17.316 1.00 43.94 112 SER A O 1
ATOM 874 N N . MET A 1 113 ? -9.995 4.717 17.792 1.00 41.97 113 MET A N 1
ATOM 875 C CA . MET A 1 113 ? -10.837 4.689 16.603 1.00 41.97 113 MET A CA 1
ATOM 876 C C . MET A 1 113 ? -10.024 5.196 15.401 1.00 41.97 113 MET A C 1
ATOM 878 O O . MET A 1 113 ? -9.951 6.399 15.154 1.00 41.97 113 MET A O 1
ATOM 882 N N . LEU A 1 114 ? -9.416 4.283 14.638 1.00 44.78 114 LEU A N 1
ATOM 883 C CA . LEU A 1 114 ? -8.822 4.596 13.335 1.00 44.78 114 LEU A CA 1
ATOM 884 C C . LEU A 1 114 ? -9.949 4.884 12.332 1.00 44.78 114 LEU A C 1
ATOM 886 O O . LEU A 1 114 ? -10.549 3.980 11.757 1.00 44.78 114 LEU A O 1
ATOM 890 N N . VAL A 1 115 ? -10.260 6.163 12.119 1.00 46.53 115 VAL A N 1
ATOM 891 C CA . VAL A 1 115 ? -11.044 6.597 10.957 1.00 46.53 115 VAL A CA 1
ATOM 892 C C . VAL A 1 115 ? -10.043 6.879 9.840 1.00 46.53 115 VAL A C 1
ATOM 894 O O . VAL A 1 115 ? -9.344 7.891 9.925 1.00 46.53 115 VAL A O 1
ATOM 897 N N . PRO A 1 116 ? -9.929 6.033 8.797 1.00 43.44 116 PRO A N 1
ATOM 898 C CA . PRO A 1 116 ? -9.180 6.406 7.609 1.00 43.44 116 PRO A CA 1
ATOM 899 C C . PRO A 1 116 ? -9.902 7.589 6.961 1.00 43.44 116 PRO A C 1
ATOM 901 O O . PRO A 1 116 ? -10.866 7.430 6.211 1.00 43.44 116 PRO A O 1
ATOM 904 N N . ILE A 1 117 ? -9.458 8.802 7.283 1.00 42.66 117 ILE A N 1
ATOM 905 C CA . ILE A 1 117 ? -9.833 10.004 6.550 1.00 42.66 117 ILE A CA 1
ATOM 906 C C . ILE A 1 117 ? -9.073 9.927 5.228 1.00 42.66 117 ILE A C 1
ATOM 908 O O . ILE A 1 117 ? -8.012 10.510 5.073 1.00 42.66 117 ILE A O 1
ATOM 912 N N . ALA A 1 118 ? -9.580 9.149 4.273 1.00 38.88 118 ALA A N 1
ATOM 913 C CA . ALA A 1 118 ? -9.093 9.188 2.903 1.00 38.88 118 ALA A CA 1
ATOM 914 C C . ALA A 1 118 ? -9.456 10.558 2.303 1.00 38.88 118 ALA A C 1
ATOM 916 O O . ALA A 1 118 ? -10.459 10.699 1.605 1.00 38.88 118 ALA A O 1
ATOM 917 N N . THR A 1 119 ? -8.690 11.596 2.632 1.00 39.53 119 THR A N 1
ATOM 918 C CA . THR A 1 119 ? -8.795 12.906 1.993 1.00 39.53 119 THR A CA 1
ATOM 919 C C . THR A 1 119 ? -7.814 12.981 0.835 1.00 39.53 119 THR A C 1
ATOM 921 O O . THR A 1 119 ? -6.604 12.983 1.032 1.00 39.53 119 THR A O 1
ATOM 924 N N . GLU A 1 120 ? -8.415 13.083 -0.353 1.00 34.84 120 GLU A N 1
ATOM 925 C CA . GLU A 1 120 ? -7.924 13.825 -1.519 1.00 34.84 120 GLU A CA 1
ATOM 926 C C . GLU A 1 120 ? -6.885 13.117 -2.408 1.00 34.84 120 GLU A C 1
ATOM 928 O O . GLU A 1 120 ? -5.693 13.397 -2.388 1.00 34.84 120 GLU A O 1
ATOM 933 N N . PHE A 1 121 ? -7.387 12.260 -3.307 1.00 39.44 121 PHE A N 1
ATOM 934 C CA . PHE A 1 121 ? -6.892 12.259 -4.686 1.00 39.44 121 PHE A CA 1
ATOM 935 C C . PHE A 1 121 ? -7.795 13.175 -5.519 1.00 39.44 121 PHE A C 1
ATOM 937 O O . PHE A 1 121 ? -8.831 12.735 -6.018 1.00 39.44 121 PHE A O 1
ATOM 944 N N . SER A 1 122 ? -7.417 14.447 -5.634 1.00 32.19 122 SER A N 1
ATOM 945 C CA . SER A 1 122 ? -7.518 15.235 -6.868 1.00 32.19 122 SER A CA 1
ATOM 946 C C . SER A 1 122 ? -6.668 16.489 -6.765 1.00 32.19 122 SER A C 1
ATOM 948 O O . SER A 1 122 ? -6.532 17.016 -5.645 1.00 32.19 122 SER A O 1
#

InterPro domains:
  IPR000477 Reverse transcriptase domain [PF00078] (16-107)
  IPR000477 Reverse transcriptase domain [PS50878] (1-122)
  IPR043502 DNA/RNA polymerase superfamily [SSF56672] (20-104)

Nearest PDB structures (foldseek):
  8gh6-assembly1_A  TM=7.367E-01  e=4.707E-03  Bombyx mori
  8ibz-assembly1_C  TM=6.561E-01  e=3.897E-03  Bombyx mori
  8c8j-assembly1_A  TM=6.343E-01  e=1.556E-02  Homo sapiens
  1yfj-assembly4_D  TM=1.969E-01  e=1.638E+00  Tequatrovirus T4
  1yfj-assembly3_C  TM=2.534E-01  e=4.483E+00  Tequatrovirus T4

Sequence (122 aa):
MSLSTSSFYDKVTRLVDEGKAVDVVYLDFSKAFDMVSHSILLEKLAAHGLDGCTLRWVKNWLDGRAQRVVVNGVYSSWWPFTSGVPQGSVLGPVLFNIFINNLDEGIECLGSMLVPIATEFS

Radius of gyration: 18.35 Å; Cα contacts (8 Å, |Δi|>4): 93; chains: 1; bounding box: 49×37×41 Å